Protein AF-A0A6L6GEU8-F1 (afdb_monomer_lite)

Foldseek 3Di:
DDDDDQQFWKDFPVDPPFTWGFHDADPVGWTKTWGDPDPPDIDIDTRHHPVRIDGPPPPPD

Organism: NCBI:txid2665161

Structure (mmCIF, N/CA/C/O backbone):
data_AF-A0A6L6GEU8-F1
#
_entry.id   AF-A0A6L6GEU8-F1
#
loop_
_atom_site.group_PDB
_atom_site.id
_atom_site.type_symbol
_atom_site.label_atom_id
_atom_site.label_alt_id
_atom_site.label_comp_id
_atom_site.label_asym_id
_atom_site.label_entity_id
_atom_site.label_seq_id
_atom_site.pdbx_PDB_ins_code
_atom_site.Cartn_x
_atom_site.Cartn_y
_atom_site.Cartn_z
_atom_site.occupancy
_atom_site.B_iso_or_equiv
_atom_site.auth_seq_id
_atom_site.auth_comp_id
_atom_site.auth_asym_id
_atom_site.auth_atom_id
_atom_site.pdbx_PDB_model_num
ATOM 1 N N . MET A 1 1 ? -9.438 -5.010 -17.141 1.00 47.06 1 MET A N 1
ATOM 2 C CA . MET A 1 1 ? -8.082 -5.299 -16.632 1.00 47.06 1 MET A CA 1
ATOM 3 C C . MET A 1 1 ? -7.811 -4.253 -15.576 1.00 47.06 1 MET A C 1
ATOM 5 O O . MET A 1 1 ? -7.856 -3.077 -15.897 1.00 47.06 1 MET A O 1
ATOM 9 N N . ASN A 1 2 ? -7.718 -4.675 -14.321 1.00 63.16 2 ASN A N 1
ATOM 10 C CA . ASN A 1 2 ? -7.565 -3.781 -13.180 1.00 63.16 2 ASN A CA 1
ATOM 11 C C . ASN A 1 2 ? -6.062 -3.673 -12.889 1.00 63.16 2 ASN A C 1
ATOM 13 O O . ASN A 1 2 ? -5.506 -4.523 -12.196 1.00 63.16 2 ASN A O 1
ATOM 17 N N . ASP A 1 3 ? -5.405 -2.692 -13.506 1.00 82.75 3 ASP A N 1
ATOM 18 C CA . ASP A 1 3 ? -3.980 -2.414 -13.315 1.00 82.75 3 ASP A CA 1
ATOM 19 C C . ASP A 1 3 ? -3.756 -1.597 -12.038 1.00 82.75 3 ASP A C 1
ATOM 21 O O . ASP A 1 3 ? -4.427 -0.592 -11.806 1.00 82.75 3 ASP A O 1
ATOM 25 N N . ILE A 1 4 ? -2.804 -2.031 -11.209 1.00 88.06 4 ILE A N 1
ATOM 26 C CA . ILE A 1 4 ? -2.400 -1.313 -9.995 1.00 88.06 4 ILE A CA 1
ATOM 27 C C . ILE A 1 4 ? -1.377 -0.241 -10.376 1.00 88.06 4 ILE A C 1
ATOM 29 O O . ILE A 1 4 ? -0.311 -0.545 -10.918 1.00 88.06 4 ILE A O 1
ATOM 33 N N . HIS A 1 5 ? -1.679 1.013 -10.048 1.00 90.00 5 HIS A N 1
ATOM 34 C CA . HIS A 1 5 ? -0.801 2.162 -10.272 1.00 90.00 5 HIS A CA 1
ATOM 35 C C . HIS A 1 5 ? -0.630 2.999 -8.998 1.00 90.00 5 HIS A C 1
ATOM 37 O O . HIS A 1 5 ? -1.372 2.841 -8.033 1.00 90.00 5 HIS A O 1
ATOM 43 N N . ILE A 1 6 ? 0.336 3.920 -8.994 1.00 92.88 6 ILE A N 1
ATOM 44 C CA . ILE A 1 6 ? 0.505 4.888 -7.897 1.00 92.88 6 ILE A CA 1
ATOM 45 C C . ILE A 1 6 ? -0.793 5.697 -7.731 1.00 92.88 6 ILE A C 1
ATOM 47 O O . ILE A 1 6 ? -1.377 6.138 -8.722 1.00 92.88 6 ILE A O 1
ATOM 51 N N . GLY A 1 7 ? -1.270 5.836 -6.495 1.00 91.94 7 GLY A N 1
ATOM 52 C CA . GLY A 1 7 ? -2.571 6.398 -6.122 1.00 91.94 7 GLY A CA 1
ATOM 53 C C . GLY A 1 7 ? -3.726 5.388 -6.118 1.00 91.94 7 GLY A C 1
ATOM 54 O O . GLY A 1 7 ? -4.851 5.748 -5.784 1.00 91.94 7 GLY A O 1
ATOM 55 N N . SER A 1 8 ? -3.492 4.126 -6.498 1.00 91.88 8 SER A N 1
ATOM 56 C CA . SER A 1 8 ? -4.514 3.080 -6.393 1.00 91.88 8 SER A CA 1
ATOM 57 C C . SER A 1 8 ? -4.755 2.690 -4.940 1.00 91.88 8 SER A C 1
ATOM 59 O O . SER A 1 8 ? -3.808 2.495 -4.181 1.00 91.88 8 SER A O 1
ATOM 61 N N . ASN A 1 9 ? -6.023 2.476 -4.594 1.00 92.75 9 ASN A N 1
ATOM 62 C CA . ASN A 1 9 ? -6.403 1.879 -3.321 1.00 92.75 9 ASN A CA 1
ATOM 63 C C . ASN A 1 9 ? -6.385 0.355 -3.433 1.00 92.75 9 ASN A C 1
ATOM 65 O O . ASN A 1 9 ? -7.056 -0.241 -4.280 1.00 92.75 9 ASN A O 1
ATOM 69 N N . VAL A 1 10 ? -5.610 -0.278 -2.566 1.00 91.88 10 VAL A N 1
ATOM 70 C CA . VAL A 1 10 ? -5.376 -1.717 -2.546 1.00 91.88 10 VAL A CA 1
ATOM 71 C C . VAL A 1 10 ? -5.532 -2.260 -1.132 1.00 91.88 10 VAL A C 1
ATOM 73 O O . VAL A 1 10 ? -5.341 -1.560 -0.145 1.00 91.88 10 VAL A O 1
ATOM 76 N N . MET A 1 11 ? -5.862 -3.537 -1.027 1.00 92.06 11 MET A N 1
ATOM 77 C CA . MET A 1 11 ? -5.832 -4.288 0.223 1.00 92.06 11 MET A CA 1
ATOM 78 C C . MET A 1 11 ? -4.815 -5.411 0.098 1.00 92.06 11 MET A C 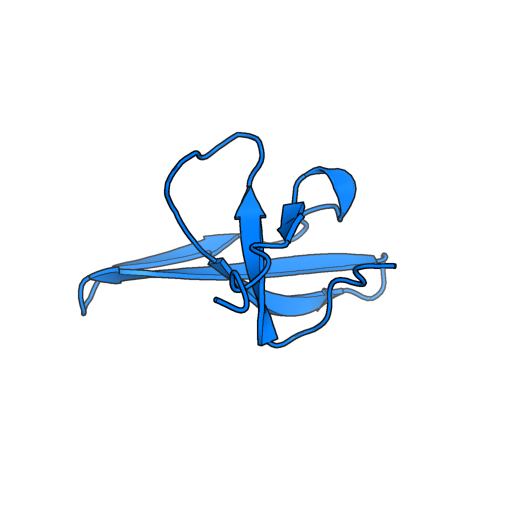1
ATOM 80 O O . MET A 1 11 ? -4.661 -6.003 -0.973 1.00 92.06 11 MET A O 1
ATOM 84 N N . MET 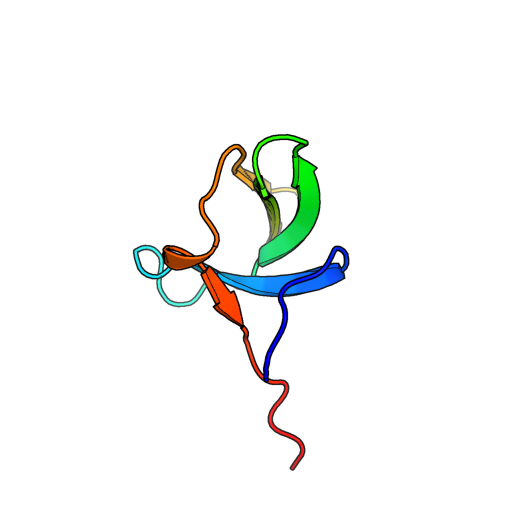A 1 12 ? -4.131 -5.728 1.193 1.00 89.50 12 MET A N 1
ATOM 85 C CA . MET A 1 12 ? -3.256 -6.895 1.226 1.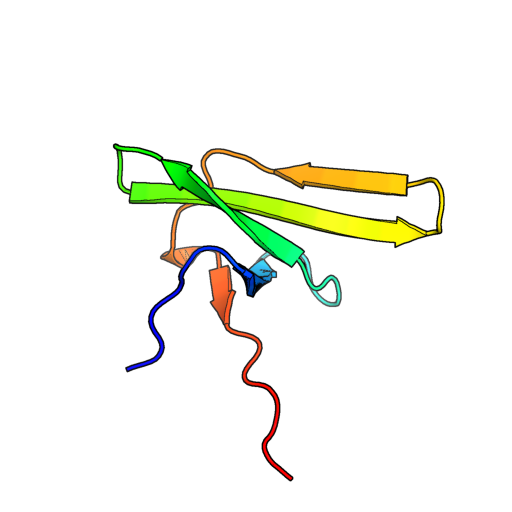00 89.50 12 MET A CA 1
ATOM 86 C C . MET A 1 12 ? -4.090 -8.165 1.396 1.00 89.50 12 MET A C 1
ATOM 88 O O . MET A 1 12 ? -5.037 -8.191 2.176 1.00 89.50 12 MET A O 1
ATOM 92 N N . ALA A 1 13 ? -3.712 -9.249 0.722 1.00 84.31 13 ALA A N 1
ATOM 93 C CA . ALA A 1 13 ? -4.396 -10.537 0.868 1.00 84.31 13 ALA A CA 1
ATOM 94 C C . ALA A 1 13 ? -4.294 -11.128 2.290 1.00 84.31 13 ALA A C 1
ATOM 96 O O . ALA A 1 13 ? -5.130 -11.937 2.677 1.00 84.31 13 ALA A O 1
ATOM 97 N N . THR A 1 14 ? -3.264 -10.741 3.048 1.00 78.19 14 THR A N 1
ATOM 98 C CA . THR A 1 14 ? -2.983 -11.225 4.409 1.00 78.19 14 THR A CA 1
ATOM 99 C C . THR A 1 14 ? -3.532 -10.321 5.510 1.00 78.19 14 THR A C 1
ATOM 101 O O . THR A 1 14 ? -3.604 -10.750 6.658 1.00 78.19 14 THR A O 1
ATOM 104 N N . VAL A 1 15 ? -3.894 -9.076 5.183 1.00 78.44 15 VAL A N 1
ATOM 105 C CA . VAL A 1 15 ? -4.378 -8.079 6.143 1.00 78.44 15 VAL A CA 1
ATOM 106 C C . VAL A 1 15 ? -5.740 -7.599 5.676 1.00 78.44 15 VAL A C 1
ATOM 108 O O . VAL A 1 15 ? -5.868 -6.684 4.862 1.00 78.44 15 VAL A O 1
ATOM 111 N N . GLU A 1 16 ? -6.771 -8.264 6.181 1.00 68.25 16 GLU A N 1
ATOM 112 C CA . GLU A 1 16 ? -8.152 -7.931 5.865 1.00 68.25 16 GLU A CA 1
ATOM 113 C C . GLU A 1 16 ? -8.575 -6.642 6.594 1.00 68.25 16 GLU A C 1
ATOM 115 O O . GLU A 1 16 ? -8.201 -6.408 7.742 1.00 68.25 16 GLU A O 1
ATOM 120 N N . ASN A 1 17 ? -9.396 -5.824 5.927 1.00 81.62 17 ASN A N 1
ATOM 121 C CA . ASN A 1 17 ? -9.999 -4.574 6.425 1.00 81.62 17 ASN A CA 1
ATOM 122 C C . ASN A 1 17 ? -9.096 -3.332 6.539 1.00 81.62 17 ASN A C 1
ATOM 124 O O . ASN A 1 17 ? -9.534 -2.332 7.104 1.00 81.62 17 ASN A O 1
ATOM 128 N N . ILE A 1 18 ? -7.886 -3.336 5.971 1.00 87.81 18 ILE A N 1
ATOM 129 C CA . ILE A 1 18 ? -7.077 -2.112 5.850 1.00 87.81 18 ILE A CA 1
ATOM 130 C C . ILE A 1 18 ? -6.889 -1.774 4.376 1.00 87.81 18 ILE A C 1
ATOM 132 O O . ILE A 1 18 ? -6.330 -2.563 3.614 1.00 87.81 18 ILE A O 1
ATOM 136 N N . VAL A 1 19 ? -7.359 -0.589 3.991 1.00 91.19 19 VAL A N 1
ATOM 137 C CA . VAL A 1 19 ? -7.130 -0.025 2.660 1.00 91.19 19 VAL A CA 1
ATOM 138 C C . VAL A 1 19 ? -5.830 0.763 2.691 1.00 91.19 19 VAL A C 1
ATOM 140 O O . VAL A 1 19 ? -5.665 1.679 3.495 1.00 91.19 19 VAL A O 1
ATOM 143 N N . PHE A 1 20 ? -4.919 0.393 1.804 1.00 93.44 20 PHE A N 1
ATOM 144 C CA . PHE A 1 20 ? -3.661 1.075 1.568 1.00 93.44 20 PHE A CA 1
ATOM 145 C C . PHE A 1 20 ? -3.722 1.824 0.240 1.00 93.44 20 PHE A C 1
ATOM 147 O O . PHE A 1 20 ? -4.348 1.369 -0.715 1.00 93.44 20 PHE A O 1
ATOM 154 N N . GLU A 1 21 ? -3.014 2.937 0.154 1.00 94.31 21 GLU A N 1
ATOM 155 C CA . GLU A 1 21 ? -2.743 3.653 -1.082 1.00 94.31 21 GLU A CA 1
ATOM 156 C C . GLU A 1 21 ? -1.363 3.247 -1.603 1.00 94.31 21 GLU A C 1
ATOM 158 O O . GLU A 1 21 ? -0.388 3.197 -0.852 1.00 94.31 21 GLU A O 1
ATOM 163 N N . VAL A 1 22 ? -1.259 2.955 -2.897 1.00 94.44 22 VAL A N 1
ATOM 164 C CA . VAL A 1 22 ? 0.036 2.734 -3.546 1.00 94.44 22 VAL A CA 1
ATOM 165 C C . VAL A 1 22 ? 0.755 4.069 -3.680 1.00 94.44 22 VAL A C 1
ATOM 167 O O . VAL A 1 22 ? 0.352 4.913 -4.471 1.00 94.44 22 VAL A O 1
ATOM 170 N N . ILE A 1 23 ? 1.857 4.244 -2.965 1.00 95.44 23 ILE A N 1
ATOM 171 C CA . ILE A 1 23 ? 2.630 5.492 -2.981 1.00 95.44 23 ILE A CA 1
ATOM 172 C C . ILE A 1 23 ? 3.815 5.437 -3.943 1.00 95.44 23 ILE A C 1
ATOM 174 O O . ILE A 1 23 ? 4.302 6.477 -4.380 1.00 95.44 23 ILE A O 1
ATOM 178 N N . ASN A 1 24 ? 4.281 4.237 -4.294 1.00 95.12 24 ASN A N 1
ATOM 179 C CA . ASN A 1 24 ? 5.381 4.067 -5.232 1.00 95.12 24 ASN A CA 1
ATOM 180 C C . ASN A 1 24 ? 5.334 2.705 -5.936 1.00 95.12 24 ASN A C 1
ATOM 182 O O . ASN A 1 24 ? 4.769 1.736 -5.423 1.00 95.12 24 ASN A O 1
ATOM 186 N N . LYS A 1 25 ? 5.979 2.629 -7.102 1.00 93.81 25 LYS A N 1
ATOM 187 C CA . LYS A 1 25 ? 6.283 1.383 -7.805 1.00 93.81 25 LYS A CA 1
ATOM 188 C C . LYS A 1 25 ? 7.790 1.300 -8.013 1.00 93.81 25 LYS A C 1
ATOM 190 O O . LYS A 1 25 ? 8.379 2.160 -8.664 1.00 93.81 25 LYS A O 1
ATOM 195 N N . ASN A 1 26 ? 8.401 0.262 -7.464 1.00 93.00 26 ASN A N 1
ATOM 196 C CA . ASN A 1 26 ? 9.827 0.022 -7.580 1.00 93.00 26 ASN A CA 1
ATOM 197 C C . ASN A 1 26 ? 10.202 -0.444 -8.992 1.00 93.00 26 ASN A C 1
ATOM 199 O O . ASN A 1 26 ? 9.377 -0.956 -9.754 1.00 93.00 26 ASN A O 1
ATOM 203 N N . VAL A 1 27 ? 11.486 -0.301 -9.325 1.00 90.69 27 VAL A N 1
ATOM 204 C CA . VAL A 1 27 ? 12.045 -0.700 -10.628 1.00 90.69 27 VAL A CA 1
ATOM 205 C C . VAL A 1 27 ? 11.955 -2.206 -10.886 1.00 90.69 27 VAL A C 1
ATOM 207 O O . VAL A 1 27 ? 11.877 -2.616 -12.040 1.00 90.69 27 VAL A O 1
ATOM 210 N N . ASP A 1 28 ? 11.933 -3.025 -9.831 1.00 90.81 28 ASP A N 1
ATOM 211 C CA . ASP A 1 28 ? 11.752 -4.480 -9.912 1.00 90.81 28 ASP A CA 1
ATOM 212 C C . ASP A 1 28 ? 10.287 -4.899 -10.136 1.00 90.81 28 ASP A C 1
ATOM 214 O O . ASP A 1 28 ? 10.010 -6.069 -10.383 1.00 90.81 28 ASP A O 1
ATOM 218 N N . GLY A 1 29 ? 9.347 -3.949 -10.086 1.00 88.62 29 GLY A N 1
ATOM 219 C CA . GLY A 1 29 ? 7.919 -4.196 -10.272 1.00 88.62 29 GLY A CA 1
ATOM 220 C C . GLY A 1 29 ? 7.129 -4.395 -8.978 1.00 88.62 29 GLY A C 1
ATOM 221 O O . GLY A 1 29 ? 5.900 -4.438 -9.047 1.00 88.62 29 GLY A O 1
ATOM 222 N N . SER A 1 30 ? 7.783 -4.462 -7.814 1.00 92.94 30 SER A N 1
ATOM 223 C CA . SER A 1 30 ? 7.104 -4.384 -6.517 1.00 92.94 30 SER A CA 1
ATOM 224 C C . SER A 1 30 ? 6.550 -2.984 -6.225 1.00 92.94 30 SER A C 1
ATOM 226 O O . SER A 1 30 ? 6.906 -1.992 -6.861 1.00 92.94 30 SER A O 1
ATOM 228 N N . PHE A 1 31 ? 5.652 -2.901 -5.249 1.00 94.50 31 PHE A N 1
ATOM 229 C CA . PHE A 1 31 ? 4.963 -1.682 -4.849 1.00 94.50 31 PHE A CA 1
ATOM 230 C C . PHE A 1 31 ? 5.301 -1.299 -3.409 1.00 94.50 31 PHE A C 1
ATOM 232 O O . PHE A 1 31 ? 5.559 -2.151 -2.552 1.00 94.50 31 PHE A O 1
ATOM 239 N N . GLU A 1 32 ? 5.257 0.002 -3.144 1.00 95.19 32 GLU A N 1
ATOM 240 C CA . GLU A 1 32 ? 5.182 0.540 -1.792 1.00 95.19 32 GLU A CA 1
ATOM 241 C C . GLU A 1 32 ? 3.772 1.060 -1.546 1.00 95.19 32 GLU A C 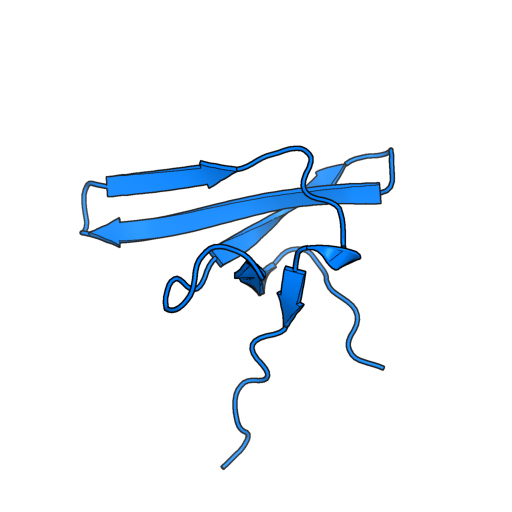1
ATOM 243 O O . GLU A 1 32 ? 3.210 1.783 -2.374 1.00 95.19 32 GLU A O 1
ATOM 248 N N . ILE A 1 33 ? 3.215 0.696 -0.398 1.00 94.25 33 ILE A N 1
ATOM 249 C CA . ILE A 1 33 ? 1.855 1.037 -0.004 1.00 94.25 33 ILE A CA 1
ATOM 250 C C . ILE A 1 33 ? 1.855 1.684 1.381 1.00 94.25 33 ILE A C 1
ATOM 252 O O . ILE A 1 33 ? 2.669 1.340 2.243 1.00 94.25 33 ILE A O 1
ATOM 256 N N . GLU A 1 34 ? 0.926 2.603 1.601 1.00 94.69 34 GLU A N 1
ATOM 257 C CA . GLU A 1 34 ? 0.749 3.313 2.864 1.00 94.69 34 GLU A CA 1
ATOM 258 C C . GLU A 1 34 ? -0.725 3.315 3.274 1.00 94.69 34 GLU A C 1
ATOM 260 O O . GLU A 1 34 ? -1.602 3.537 2.447 1.00 94.69 34 GLU A O 1
ATOM 265 N N . ALA A 1 35 ? -1.015 3.089 4.553 1.00 91.81 35 ALA A N 1
ATOM 266 C CA . ALA A 1 35 ? -2.341 3.281 5.127 1.00 91.81 35 ALA A CA 1
ATOM 267 C C . ALA A 1 35 ? -2.258 4.188 6.351 1.00 91.81 35 ALA A C 1
ATOM 269 O O . ALA A 1 35 ? -1.372 4.050 7.197 1.00 91.81 35 ALA A O 1
ATOM 270 N N . LYS A 1 36 ? -3.229 5.089 6.469 1.00 90.00 36 LYS A N 1
ATOM 271 C CA . LYS A 1 36 ? -3.416 5.945 7.641 1.00 90.00 36 LYS A CA 1
ATOM 272 C C . LYS A 1 36 ? -4.535 5.331 8.473 1.00 90.00 36 LYS A C 1
ATOM 274 O O . LYS A 1 36 ? -5.678 5.328 8.029 1.00 90.00 36 LYS A O 1
ATOM 279 N N . LEU A 1 37 ? -4.201 4.771 9.634 1.00 83.25 37 LEU A N 1
ATOM 280 C CA . LEU A 1 37 ? -5.185 4.135 10.520 1.00 83.25 37 LEU A CA 1
ATOM 281 C C . LEU A 1 37 ? -5.942 5.167 11.353 1.00 83.25 37 LEU A C 1
ATOM 283 O O . LEU A 1 37 ? -7.160 5.122 11.460 1.00 83.25 37 LEU A O 1
ATOM 287 N N . ASP A 1 38 ? -5.198 6.128 11.883 1.00 79.94 38 ASP A N 1
ATOM 288 C CA . ASP A 1 38 ? -5.687 7.243 12.682 1.00 79.94 38 ASP A CA 1
ATOM 289 C C . ASP A 1 38 ? -4.795 8.448 12.385 1.00 79.94 38 ASP A C 1
ATOM 291 O O . ASP A 1 38 ? -3.694 8.281 11.859 1.00 79.94 38 ASP A O 1
ATOM 295 N N . GLY A 1 39 ? -5.217 9.660 12.758 1.00 70.31 39 GLY A N 1
ATOM 296 C CA . GLY A 1 39 ? -4.514 10.918 12.443 1.00 70.31 39 GLY A CA 1
ATOM 297 C C . GLY A 1 39 ? -3.026 10.997 12.837 1.00 70.31 39 GLY A C 1
ATOM 298 O O . GLY A 1 39 ? -2.344 11.927 12.415 1.00 70.31 39 GLY A O 1
ATOM 299 N N . THR A 1 40 ? -2.515 10.020 13.591 1.00 79.50 40 THR A N 1
ATOM 300 C CA . THR A 1 40 ? -1.107 9.896 13.998 1.00 79.50 40 THR A CA 1
ATOM 301 C C . THR A 1 40 ? -0.448 8.588 13.532 1.00 79.50 40 THR A C 1
ATOM 303 O O . THR A 1 40 ? 0.776 8.522 13.450 1.00 79.50 40 THR A O 1
ATOM 306 N N . ASN A 1 41 ? -1.221 7.542 13.217 1.00 87.00 41 ASN A N 1
ATOM 307 C CA . ASN A 1 41 ? -0.692 6.208 12.930 1.00 87.00 41 ASN A CA 1
ATOM 308 C C . ASN A 1 41 ? -0.676 5.941 11.427 1.00 87.00 41 ASN A C 1
ATOM 310 O O . ASN A 1 41 ? -1.721 5.747 10.803 1.00 87.00 41 ASN A O 1
ATOM 314 N N . ILE A 1 42 ? 0.532 5.893 10.871 1.00 90.44 42 ILE A N 1
ATOM 315 C CA . ILE A 1 42 ? 0.783 5.578 9.467 1.00 90.44 42 ILE A CA 1
ATOM 316 C C . ILE A 1 42 ? 1.509 4.236 9.400 1.00 90.44 42 ILE A C 1
ATOM 318 O O . ILE A 1 42 ? 2.553 4.056 10.027 1.00 90.44 42 ILE A O 1
ATOM 322 N N . ILE A 1 43 ? 0.960 3.299 8.632 1.00 90.81 43 ILE A N 1
ATOM 323 C CA . ILE A 1 43 ? 1.594 2.021 8.317 1.00 90.81 43 ILE A CA 1
ATOM 324 C C . ILE A 1 43 ? 2.098 2.089 6.886 1.00 90.81 43 ILE A C 1
ATOM 326 O O . ILE A 1 43 ? 1.318 2.321 5.965 1.00 90.81 43 ILE A O 1
ATOM 330 N N . LYS A 1 44 ? 3.391 1.832 6.698 1.00 92.31 44 LYS A N 1
ATOM 331 C CA . LYS A 1 44 ? 4.016 1.754 5.381 1.00 92.31 44 LYS A CA 1
ATOM 332 C C . LYS A 1 44 ? 4.629 0.375 5.173 1.00 92.31 44 LYS A C 1
ATOM 334 O O . LYS A 1 44 ? 5.404 -0.095 6.005 1.00 92.31 44 LYS A O 1
ATOM 339 N N . TYR A 1 45 ? 4.325 -0.233 4.033 1.00 92.25 45 TYR A N 1
ATOM 340 C CA . TYR A 1 45 ? 4.946 -1.469 3.573 1.00 92.25 45 TYR A CA 1
ATOM 341 C C . TYR A 1 45 ? 5.624 -1.236 2.226 1.00 92.25 45 TYR A C 1
ATOM 343 O O . TYR A 1 45 ? 5.068 -0.589 1.343 1.00 92.25 45 TYR A O 1
ATOM 351 N N . GLY A 1 46 ? 6.832 -1.769 2.066 1.00 92.56 46 GLY A N 1
ATOM 352 C CA . GLY A 1 46 ? 7.586 -1.706 0.817 1.00 92.56 46 GLY A CA 1
ATOM 353 C C . GLY A 1 46 ? 7.919 -3.095 0.293 1.00 92.56 46 GLY A C 1
ATOM 354 O O . GLY A 1 46 ? 7.861 -4.071 1.040 1.00 92.56 46 GLY A O 1
ATOM 355 N N . ASN A 1 47 ? 8.312 -3.163 -0.979 1.00 94.19 47 ASN A N 1
ATOM 356 C CA . ASN A 1 47 ? 8.669 -4.408 -1.668 1.00 94.19 47 ASN A CA 1
ATOM 357 C C . ASN A 1 47 ? 7.510 -5.419 -1.724 1.00 94.19 47 ASN A C 1
ATOM 359 O O . ASN A 1 47 ? 7.706 -6.626 -1.588 1.00 94.19 47 ASN A O 1
ATOM 363 N N . ILE A 1 48 ? 6.283 -4.930 -1.911 1.00 92.00 48 ILE A N 1
ATOM 364 C CA . ILE A 1 48 ? 5.091 -5.774 -1.988 1.00 92.00 48 ILE A CA 1
ATOM 365 C C . ILE A 1 48 ? 4.834 -6.158 -3.446 1.00 92.00 48 ILE A C 1
ATOM 367 O O . ILE A 1 48 ? 4.611 -5.303 -4.299 1.00 92.00 48 ILE A O 1
ATOM 371 N N . ALA A 1 49 ? 4.865 -7.453 -3.747 1.00 91.88 49 ALA A N 1
ATOM 372 C CA . ALA A 1 49 ? 4.503 -7.971 -5.061 1.00 91.88 49 ALA A CA 1
ATOM 373 C C . ALA A 1 49 ? 3.027 -7.694 -5.391 1.00 91.88 49 ALA A C 1
ATOM 375 O O . ALA A 1 49 ? 2.162 -7.748 -4.515 1.00 91.88 49 ALA A O 1
ATOM 376 N N . GLN A 1 50 ? 2.735 -7.477 -6.676 1.00 88.94 50 GLN A N 1
ATOM 377 C CA . GLN A 1 50 ? 1.376 -7.230 -7.168 1.00 88.94 50 GLN A CA 1
ATOM 378 C C . GLN A 1 50 ? 0.377 -8.310 -6.733 1.00 88.94 50 GLN A C 1
ATOM 380 O O . GLN A 1 50 ? -0.756 -7.999 -6.394 1.00 88.94 50 GLN A O 1
ATOM 385 N N . GLU A 1 51 ? 0.800 -9.574 -6.7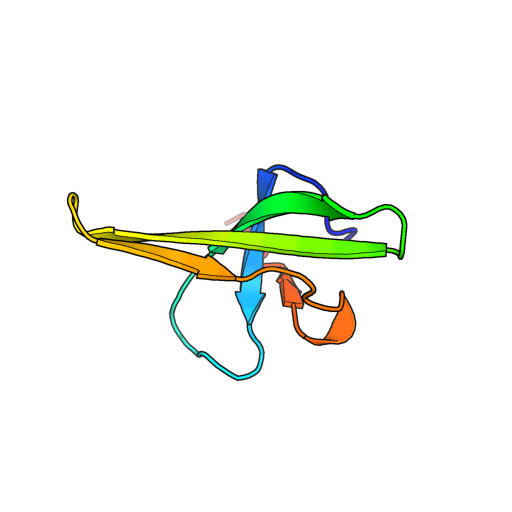16 1.00 90.44 51 GLU A N 1
ATOM 386 C CA . GLU A 1 51 ? -0.043 -10.728 -6.372 1.00 90.44 51 GLU A CA 1
ATOM 387 C C . GLU A 1 51 ? -0.532 -10.705 -4.917 1.00 90.44 51 GLU A C 1
ATOM 389 O O . GLU A 1 51 ? -1.551 -11.310 -4.586 1.00 90.44 51 GLU A O 1
ATOM 394 N N . MET A 1 52 ? 0.176 -9.984 -4.042 1.00 90.62 52 MET A N 1
ATOM 395 C CA . MET A 1 52 ? -0.220 -9.791 -2.647 1.00 90.62 52 MET A CA 1
ATOM 396 C C . MET A 1 52 ? -1.246 -8.665 -2.476 1.00 90.62 52 MET A C 1
ATOM 398 O O . MET A 1 52 ? -1.801 -8.513 -1.386 1.00 90.62 52 MET A O 1
ATOM 402 N N . LEU A 1 53 ? -1.500 -7.886 -3.531 1.00 90.38 53 LEU A N 1
ATOM 403 C CA . LEU A 1 53 ? -2.393 -6.739 -3.536 1.00 90.38 53 LEU A CA 1
ATOM 404 C C . LEU A 1 53 ? -3.680 -7.060 -4.291 1.00 90.38 53 LEU A C 1
ATOM 406 O O . LEU A 1 53 ? -3.681 -7.615 -5.388 1.00 90.38 53 LEU A O 1
ATOM 410 N N . ARG A 1 54 ? -4.803 -6.646 -3.714 1.00 90.12 54 ARG A N 1
ATOM 411 C CA . ARG A 1 54 ? -6.115 -6.679 -4.356 1.00 90.12 54 ARG A CA 1
ATOM 412 C C . ARG A 1 54 ? -6.592 -5.253 -4.531 1.00 90.12 54 ARG A C 1
ATOM 414 O O . ARG A 1 54 ? -6.664 -4.515 -3.554 1.00 90.12 54 ARG A O 1
ATOM 421 N N . LEU A 1 55 ? -6.922 -4.868 -5.761 1.00 89.31 55 LEU A N 1
ATOM 422 C CA . LEU A 1 55 ? -7.549 -3.573 -6.004 1.00 89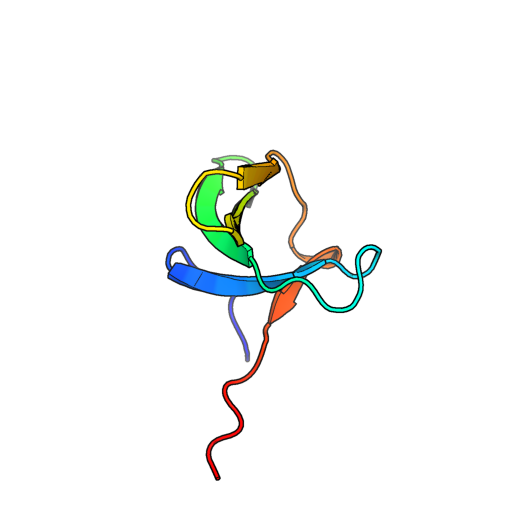.31 55 LEU A CA 1
ATOM 423 C C . LEU A 1 55 ? -8.884 -3.512 -5.282 1.00 89.31 55 LEU A C 1
ATOM 425 O O . LEU A 1 55 ? -9.744 -4.373 -5.476 1.00 89.31 55 LEU A O 1
ATOM 429 N N . VAL A 1 56 ? -9.055 -2.462 -4.489 1.00 86.44 56 VAL A N 1
ATOM 430 C CA . VAL A 1 56 ? -10.363 -2.102 -3.966 1.00 86.44 56 VAL A CA 1
ATOM 431 C C . VAL A 1 56 ? -11.053 -1.385 -5.110 1.00 86.44 56 VAL A C 1
ATOM 433 O O . VAL A 1 56 ? -10.837 -0.195 -5.335 1.00 86.44 56 VAL A O 1
ATOM 436 N N . ALA A 1 57 ? -11.808 -2.133 -5.916 1.00 67.69 57 ALA A N 1
ATOM 437 C CA . ALA A 1 57 ? -12.708 -1.508 -6.868 1.00 67.69 57 ALA A CA 1
ATOM 438 C C . ALA A 1 57 ? -13.611 -0.583 -6.049 1.00 67.69 57 ALA A C 1
ATOM 440 O O . ALA A 1 57 ? -14.319 -1.055 -5.161 1.00 67.69 57 ALA A O 1
ATOM 441 N N . GLN A 1 58 ? -13.549 0.728 -6.297 1.00 56.06 58 GLN A N 1
ATOM 442 C CA . GLN A 1 58 ? -14.625 1.598 -5.850 1.00 56.06 58 GLN A CA 1
ATOM 443 C C . GLN A 1 58 ? -15.876 1.021 -6.498 1.00 56.06 58 GLN A C 1
ATOM 445 O O . GLN A 1 58 ? -15.997 1.066 -7.725 1.00 56.06 58 GLN A O 1
ATOM 450 N N . GLU A 1 59 ? -16.735 0.383 -5.702 1.00 48.09 59 GLU A N 1
ATOM 451 C CA . GLU A 1 59 ? -18.048 -0.042 -6.158 1.00 48.09 59 GLU A CA 1
ATOM 452 C C . GLU A 1 59 ? -18.714 1.204 -6.738 1.00 48.09 59 GLU A C 1
ATOM 454 O O . GLU A 1 59 ? -19.133 2.113 -6.020 1.00 48.09 59 GLU A O 1
ATOM 459 N N . SER A 1 60 ? -18.708 1.286 -8.067 1.00 40.50 60 SER A N 1
ATOM 460 C CA . SER A 1 60 ? -19.502 2.246 -8.809 1.00 40.50 60 SER A CA 1
ATOM 461 C C . SER A 1 60 ? -20.935 1.788 -8.594 1.00 40.50 60 SER A C 1
ATOM 463 O O . SER A 1 60 ? -21.380 0.832 -9.226 1.00 40.50 60 SER A O 1
ATOM 465 N N . LYS A 1 61 ? -21.574 2.375 -7.583 1.00 37.00 61 LYS A N 1
ATOM 466 C CA . LYS A 1 61 ? -22.989 2.191 -7.287 1.00 37.00 61 LYS A CA 1
ATOM 467 C C . LYS A 1 61 ? -23.850 2.694 -8.442 1.00 37.00 61 LYS A C 1
ATOM 469 O O . LYS A 1 61 ? -23.483 3.737 -9.029 1.00 37.00 61 LYS A O 1
#

Radius of gyration: 11.35 Å; chains: 1; bounding box: 35×22×31 Å

pLDDT: mean 84.9, std 13.75, range [37.0, 95.44]

Secondary structure (DSSP, 8-state):
-----TT-EEEETTEEEEEEEEEEE-TTS-EEEEEEEETTEEEEEEEE-GGGEEE------

Sequence (61 aa):
MNDIHIGSNVMMATVENIVFEVINKNVDGSFEIEAKLDGTNIIKYGNIAQEMLRLVAQESK